Protein AF-A0A9D8J8V8-F1 (afdb_monomer_lite)

Foldseek 3Di:
DPPDDDDDQAQAFDDDPVGCPPPRRVSVVVVVVVCVVFVWDWDDDPVVRGTDTDGDDDDD

Radius of gyration: 13.12 Å; chains: 1; bounding box: 25×24×39 Å

Secondary structure (DSSP, 8-state):
--PPPP---------SGGGTTSGGGHHHHHHHHHHHHTT---EEEGGGTEEE--------

Sequence (60 aa):
MAGKSLKLIVGLGNPGEKYARTRHNAGFWFADELARRYGGVFRAESRHQGDMARVRVSLE

pLDDT: mean 92.53, std 10.25, range [47.5, 98.31]

Structure (mmCIF, N/CA/C/O backbone):
data_AF-A0A9D8J8V8-F1
#
_entry.id   AF-A0A9D8J8V8-F1
#
loop_
_atom_site.group_PDB
_atom_site.id
_atom_site.type_symbol
_atom_site.label_atom_id
_atom_site.label_alt_id
_atom_site.label_comp_id
_atom_site.label_asym_id
_atom_site.label_entity_id
_atom_site.label_seq_id
_atom_site.pdbx_PDB_ins_code
_atom_site.Cartn_x
_atom_site.Cartn_y
_atom_site.Cartn_z
_atom_site.occupancy
_atom_site.B_iso_or_equiv
_atom_site.auth_seq_id
_atom_site.auth_comp_id
_atom_site.auth_asym_id
_atom_site.auth_atom_id
_atom_site.pdbx_PDB_model_num
ATOM 1 N N . MET A 1 1 ? -8.048 8.751 28.489 1.00 47.50 1 MET A N 1
ATOM 2 C CA . MET A 1 1 ? -7.482 9.495 27.343 1.00 47.50 1 MET A CA 1
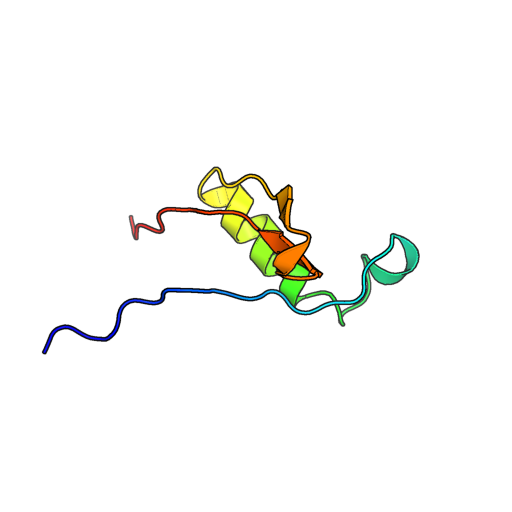ATOM 3 C C . MET A 1 1 ? -7.874 8.767 26.071 1.00 47.50 1 MET A C 1
ATOM 5 O O . MET A 1 1 ? -7.573 7.586 25.969 1.00 47.50 1 MET A O 1
ATOM 9 N N . ALA A 1 2 ? -8.577 9.408 25.136 1.00 59.75 2 ALA A N 1
ATOM 10 C CA . ALA A 1 2 ? -8.812 8.799 23.829 1.00 59.75 2 ALA A CA 1
ATOM 11 C C . ALA A 1 2 ? -7.475 8.795 23.069 1.00 59.75 2 ALA A C 1
ATOM 13 O O . ALA A 1 2 ? -6.998 9.847 22.646 1.00 59.75 2 ALA A O 1
ATOM 14 N N . GLY A 1 3 ? -6.820 7.635 22.984 1.00 69.31 3 GLY A N 1
ATOM 15 C CA . GLY A 1 3 ? -5.586 7.479 22.216 1.00 69.31 3 GLY A CA 1
ATOM 16 C C . GLY A 1 3 ? -5.809 7.886 20.757 1.00 69.31 3 GLY A C 1
ATOM 17 O O . GLY A 1 3 ? -6.888 7.660 20.204 1.00 69.31 3 GLY A O 1
ATOM 18 N N . LYS A 1 4 ? -4.811 8.522 20.131 1.00 77.50 4 LYS A N 1
ATOM 19 C CA . LYS A 1 4 ? -4.882 8.915 18.715 1.00 77.50 4 LYS A CA 1
ATOM 20 C C . LYS A 1 4 ? -5.251 7.691 17.869 1.00 77.50 4 LYS A C 1
ATOM 22 O O . LYS A 1 4 ? -4.541 6.692 17.888 1.00 77.50 4 LYS A O 1
ATOM 27 N N . SER A 1 5 ? -6.349 7.781 17.119 1.00 83.31 5 SER A N 1
ATOM 28 C CA . SER A 1 5 ? -6.713 6.742 16.152 1.00 83.31 5 SER A CA 1
ATOM 29 C C . SER A 1 5 ? -5.766 6.798 14.959 1.00 83.31 5 SER A C 1
ATOM 31 O O . SER A 1 5 ? -5.499 7.882 14.433 1.00 83.31 5 SER A O 1
ATOM 33 N N . LEU A 1 6 ? -5.276 5.636 14.521 1.00 89.56 6 LEU A N 1
ATOM 34 C CA . LEU A 1 6 ? -4.515 5.520 13.281 1.00 89.56 6 LEU A CA 1
ATOM 35 C C . LEU A 1 6 ? -5.371 6.042 12.122 1.00 89.56 6 LEU A C 1
ATOM 37 O O . LEU A 1 6 ? -6.516 5.626 11.945 1.00 89.56 6 LEU A O 1
ATOM 41 N N . LYS A 1 7 ? -4.827 7.002 11.369 1.00 91.19 7 LYS A N 1
ATOM 42 C CA . LYS A 1 7 ? -5.511 7.632 10.227 1.00 91.19 7 LYS A CA 1
ATOM 43 C C . LYS A 1 7 ? -4.987 7.160 8.878 1.00 91.19 7 LYS A C 1
ATOM 45 O O . LYS A 1 7 ? -5.698 7.288 7.889 1.00 91.19 7 LYS A O 1
ATOM 50 N N . LEU A 1 8 ? -3.759 6.648 8.841 1.00 94.62 8 LEU A N 1
ATOM 51 C CA . LEU A 1 8 ? -3.082 6.250 7.618 1.00 94.62 8 LEU A CA 1
ATOM 52 C C . LEU A 1 8 ? -2.079 5.137 7.914 1.00 94.62 8 LEU A C 1
ATOM 54 O O . LEU A 1 8 ? -1.366 5.184 8.915 1.00 94.62 8 LEU A O 1
ATOM 58 N N . ILE A 1 9 ? -2.026 4.170 7.009 1.00 96.12 9 ILE A N 1
ATOM 59 C CA . ILE A 1 9 ? -0.987 3.151 6.907 1.00 96.12 9 ILE A CA 1
ATOM 60 C C . ILE A 1 9 ? -0.407 3.306 5.503 1.00 96.12 9 ILE A C 1
ATOM 62 O O . ILE A 1 9 ? -1.167 3.421 4.543 1.00 96.12 9 ILE A O 1
ATOM 66 N N . VAL A 1 10 ? 0.919 3.339 5.387 1.00 97.38 10 VAL A N 1
ATOM 67 C CA . VAL A 1 10 ? 1.615 3.470 4.101 1.00 97.38 10 VAL A CA 1
ATOM 68 C C . VAL A 1 10 ? 2.451 2.219 3.872 1.00 97.38 10 VAL A C 1
ATOM 70 O O . VAL A 1 10 ? 3.315 1.895 4.685 1.00 97.38 10 VAL A O 1
ATOM 73 N N . GLY A 1 11 ? 2.201 1.525 2.765 1.00 97.69 11 GLY A N 1
ATOM 74 C CA . GLY A 1 11 ? 3.104 0.501 2.256 1.00 97.69 11 GLY A CA 1
ATOM 75 C C . GLY A 1 11 ? 4.178 1.160 1.400 1.00 97.69 11 GLY A C 1
ATOM 76 O O . GLY A 1 11 ? 3.842 1.815 0.423 1.00 97.69 11 GLY A O 1
ATOM 77 N N . LEU A 1 12 ? 5.454 1.016 1.759 1.00 98.00 12 LEU A N 1
ATOM 78 C CA . LEU A 1 12 ? 6.576 1.476 0.934 1.00 98.00 12 LEU A CA 1
ATOM 79 C C . LEU A 1 12 ? 7.074 0.338 0.033 1.00 98.00 12 LEU A C 1
ATOM 81 O O . LEU A 1 12 ? 7.077 -0.828 0.441 1.00 98.00 12 LEU A O 1
ATOM 85 N N . GLY A 1 13 ? 7.500 0.688 -1.179 1.00 96.69 13 GLY A N 1
ATOM 86 C CA . GLY A 1 13 ? 7.993 -0.253 -2.179 1.00 96.69 13 GLY A CA 1
ATOM 87 C C . GLY A 1 13 ? 8.345 0.434 -3.498 1.00 96.69 13 GLY A C 1
ATOM 88 O O . GLY A 1 13 ? 8.115 1.630 -3.674 1.00 96.69 13 GLY A O 1
ATOM 89 N N . ASN A 1 14 ? 8.900 -0.338 -4.431 1.00 97.81 14 ASN A N 1
ATOM 90 C CA . ASN A 1 14 ? 9.200 0.105 -5.791 1.00 97.81 14 ASN A CA 1
ATOM 91 C C . ASN A 1 14 ? 8.093 -0.350 -6.761 1.00 97.81 14 ASN A C 1
ATOM 93 O O . ASN A 1 14 ? 7.768 -1.544 -6.778 1.00 97.81 14 ASN A O 1
ATOM 97 N N . PRO A 1 15 ? 7.531 0.550 -7.591 1.00 95.00 15 PRO A N 1
ATOM 98 C CA . PRO A 1 15 ? 6.495 0.201 -8.559 1.00 95.00 15 PRO A CA 1
ATOM 99 C C . PRO A 1 15 ? 7.053 -0.579 -9.760 1.00 95.00 15 PRO A C 1
ATOM 101 O O . PRO A 1 15 ? 8.182 -0.355 -10.199 1.00 95.00 15 PRO A O 1
ATOM 104 N N . GLY A 1 16 ? 6.226 -1.456 -10.333 1.00 94.75 16 GLY A N 1
ATOM 105 C CA . GLY A 1 16 ? 6.537 -2.249 -11.528 1.00 94.75 16 GLY A CA 1
ATOM 106 C C . GLY A 1 16 ? 6.833 -3.726 -11.242 1.00 94.75 16 GLY A C 1
ATOM 107 O O . GLY A 1 16 ? 7.417 -4.084 -10.218 1.00 94.75 16 GLY A O 1
ATOM 108 N N . GLU A 1 17 ? 6.458 -4.599 -12.183 1.00 94.06 17 GLU A N 1
ATOM 109 C CA . GLU A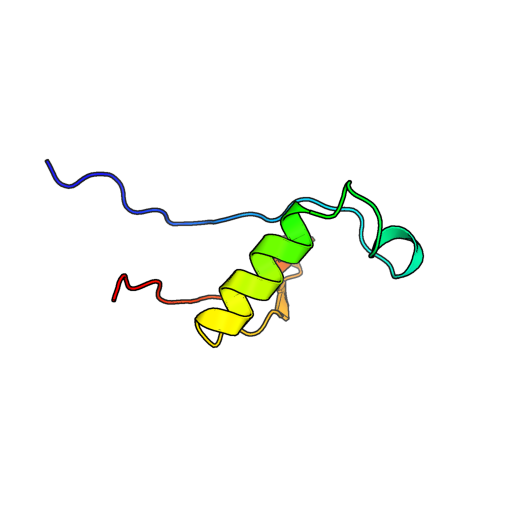 1 17 ? 6.463 -6.063 -12.002 1.00 94.06 17 GLU A CA 1
ATOM 110 C C . GLU A 1 17 ? 7.830 -6.639 -11.619 1.00 94.06 17 GLU A C 1
ATOM 112 O O . GLU A 1 17 ? 7.920 -7.543 -10.787 1.00 94.06 17 GLU A O 1
ATOM 117 N N . LYS A 1 18 ? 8.915 -6.069 -12.156 1.00 95.88 18 LYS A N 1
ATOM 118 C CA . LYS A 1 18 ? 10.288 -6.509 -11.866 1.00 95.88 18 LYS A CA 1
ATOM 119 C C . LYS A 1 18 ? 10.670 -6.404 -10.384 1.00 95.88 18 LYS A C 1
ATOM 121 O O . LYS A 1 18 ? 11.569 -7.114 -9.943 1.00 95.88 18 LYS A O 1
ATOM 126 N N . TYR A 1 19 ? 9.995 -5.551 -9.608 1.00 94.19 19 TYR A N 1
ATOM 127 C CA . TYR A 1 19 ? 10.245 -5.388 -8.172 1.00 94.19 19 TYR A CA 1
ATOM 128 C C . TYR A 1 19 ? 9.229 -6.112 -7.286 1.00 94.19 19 TYR A C 1
ATOM 130 O O . TYR A 1 19 ? 9.460 -6.225 -6.078 1.00 94.19 19 TYR A O 1
ATOM 138 N N . ALA A 1 20 ? 8.145 -6.639 -7.867 1.00 92.25 20 ALA A N 1
ATOM 139 C CA . ALA A 1 20 ? 6.981 -7.145 -7.140 1.00 92.25 20 ALA A CA 1
ATOM 140 C C . ALA A 1 20 ? 7.316 -8.234 -6.111 1.00 92.25 20 ALA A C 1
ATOM 142 O O . ALA A 1 20 ? 6.643 -8.329 -5.092 1.00 92.25 20 ALA A O 1
ATOM 143 N N . ARG A 1 21 ? 8.370 -9.029 -6.348 1.00 94.69 21 ARG A N 1
ATOM 144 C CA . ARG A 1 21 ? 8.821 -10.116 -5.458 1.00 94.69 21 ARG A CA 1
ATOM 145 C C . ARG A 1 21 ? 10.121 -9.813 -4.702 1.00 94.69 21 ARG A C 1
ATOM 147 O O . ARG A 1 21 ? 10.755 -10.717 -4.165 1.00 94.69 21 ARG A O 1
ATOM 154 N N . THR A 1 22 ? 10.532 -8.548 -4.641 1.00 97.31 22 THR A N 1
ATOM 155 C CA . THR A 1 22 ? 11.705 -8.135 -3.857 1.00 97.31 22 THR A CA 1
ATOM 156 C C . THR A 1 22 ? 11.312 -7.824 -2.416 1.00 97.31 22 THR A C 1
ATOM 158 O O . THR A 1 22 ? 10.248 -7.268 -2.162 1.00 97.31 22 THR A O 1
ATOM 161 N N . ARG A 1 23 ? 12.201 -8.107 -1.453 1.00 97.44 23 ARG A N 1
ATOM 162 C CA . ARG A 1 23 ? 11.967 -7.795 -0.026 1.00 97.44 23 ARG A CA 1
ATOM 163 C C . ARG A 1 23 ? 11.696 -6.307 0.238 1.00 97.44 23 ARG A C 1
ATOM 165 O O . ARG A 1 23 ? 11.093 -5.975 1.250 1.00 97.44 23 ARG A O 1
ATOM 172 N N . HIS A 1 24 ? 12.118 -5.425 -0.669 1.00 97.56 24 HIS A N 1
ATOM 173 C CA . HIS A 1 24 ? 11.857 -3.988 -0.588 1.00 97.56 24 HIS A CA 1
ATOM 174 C C . HIS A 1 24 ? 10.360 -3.647 -0.695 1.00 97.56 24 HIS A C 1
ATOM 176 O O . HIS A 1 24 ? 9.948 -2.596 -0.221 1.00 97.56 24 HIS A O 1
ATOM 182 N N . ASN A 1 25 ? 9.542 -4.547 -1.255 1.00 98.06 25 ASN A N 1
ATOM 183 C CA . ASN A 1 25 ? 8.101 -4.358 -1.434 1.00 98.06 25 ASN A CA 1
ATOM 184 C C . ASN A 1 25 ? 7.261 -5.003 -0.320 1.00 98.06 25 ASN A C 1
ATOM 186 O O . ASN A 1 25 ? 6.043 -5.100 -0.452 1.00 98.06 25 ASN A O 1
ATOM 190 N N . ALA A 1 26 ? 7.872 -5.403 0.800 1.00 98.25 26 ALA A N 1
ATOM 191 C CA . ALA A 1 26 ? 7.134 -5.966 1.932 1.00 98.25 26 ALA A CA 1
ATOM 192 C C . ALA A 1 26 ? 6.027 -5.025 2.449 1.00 98.25 26 ALA A C 1
ATOM 194 O O . ALA A 1 26 ? 4.969 -5.492 2.867 1.00 98.25 26 ALA A O 1
ATOM 195 N N . GLY A 1 27 ? 6.238 -3.704 2.372 1.00 98.31 27 GLY A N 1
ATOM 196 C CA . GLY A 1 27 ? 5.218 -2.713 2.712 1.00 98.31 27 GLY A CA 1
ATOM 197 C C . GLY A 1 27 ? 4.007 -2.750 1.776 1.00 98.31 27 GLY A C 1
ATOM 198 O O . GLY A 1 27 ? 2.879 -2.695 2.260 1.00 98.31 27 GLY A O 1
ATOM 199 N N . PHE A 1 28 ? 4.222 -2.886 0.461 1.00 98.19 28 PHE A N 1
ATOM 200 C CA . PHE A 1 28 ? 3.134 -3.076 -0.509 1.00 98.19 28 PHE A CA 1
ATOM 201 C C . PHE A 1 28 ? 2.360 -4.365 -0.217 1.00 98.19 28 PHE A C 1
ATOM 203 O O . PHE A 1 28 ? 1.144 -4.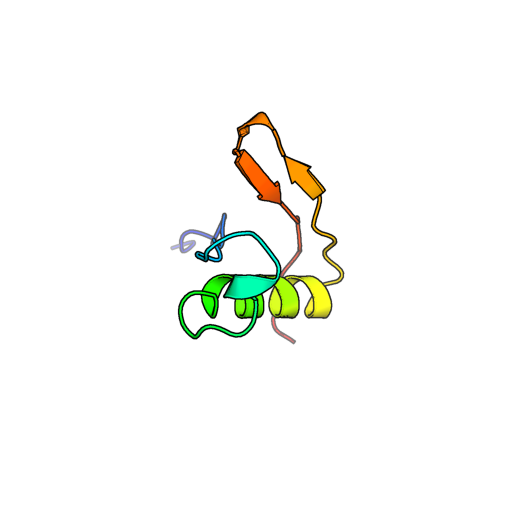312 -0.079 1.00 98.19 28 PHE A O 1
ATOM 210 N N . TRP A 1 29 ? 3.050 -5.491 0.007 1.00 98.00 29 TRP A N 1
ATOM 211 C CA . TRP A 1 29 ? 2.385 -6.770 0.307 1.00 98.00 29 TRP A CA 1
ATOM 212 C C . TRP A 1 29 ? 1.512 -6.701 1.561 1.00 98.00 29 TRP A C 1
ATOM 214 O O . TRP A 1 29 ? 0.411 -7.247 1.589 1.00 98.00 29 TRP A O 1
ATOM 224 N N . PHE A 1 30 ? 1.996 -6.021 2.603 1.00 98.06 30 PHE A N 1
ATOM 225 C CA . PHE A 1 30 ? 1.218 -5.806 3.817 1.00 98.06 30 PHE A CA 1
ATOM 226 C C . PHE A 1 30 ? -0.031 -4.960 3.552 1.00 98.06 30 PHE A C 1
ATOM 228 O O . PHE A 1 30 ? -1.113 -5.310 4.021 1.00 98.06 30 PHE A O 1
ATOM 235 N N . ALA A 1 31 ? 0.106 -3.860 2.809 1.00 97.81 31 ALA A N 1
ATOM 236 C CA . ALA A 1 31 ? -1.010 -2.977 2.489 1.00 97.81 31 ALA A CA 1
ATOM 237 C C . ALA A 1 31 ? -2.066 -3.683 1.619 1.00 97.81 31 ALA A C 1
ATOM 239 O O . ALA A 1 31 ? -3.258 -3.556 1.902 1.00 97.81 31 ALA A O 1
ATOM 240 N N . ASP A 1 32 ? -1.631 -4.477 0.636 1.00 97.31 32 ASP A N 1
ATOM 241 C CA . ASP A 1 32 ? -2.493 -5.307 -0.213 1.00 97.31 32 ASP A CA 1
ATOM 242 C C . ASP A 1 32 ? -3.279 -6.325 0.612 1.00 97.31 32 ASP A C 1
ATOM 244 O O . ASP A 1 32 ? -4.504 -6.405 0.509 1.00 97.31 32 ASP A O 1
ATOM 248 N N . GLU A 1 33 ? -2.599 -7.074 1.482 1.00 97.56 33 GLU A N 1
ATOM 249 C CA . GLU A 1 33 ? -3.245 -8.080 2.325 1.00 97.56 33 GLU A CA 1
ATOM 250 C C . GLU A 1 33 ? -4.196 -7.441 3.345 1.00 97.56 33 GLU A C 1
ATOM 252 O O . GLU A 1 33 ? -5.290 -7.957 3.586 1.00 97.56 33 GLU A O 1
ATOM 257 N N . LEU A 1 34 ? -3.824 -6.295 3.918 1.00 96.75 34 LEU A N 1
ATOM 258 C CA . LEU A 1 34 ? -4.691 -5.545 4.822 1.00 96.75 34 LEU A CA 1
ATOM 259 C C . LEU A 1 34 ? -5.954 -5.062 4.100 1.00 96.75 34 LEU A C 1
ATOM 261 O O . LEU A 1 34 ? -7.060 -5.249 4.608 1.00 96.75 34 LEU A O 1
ATOM 265 N N . ALA A 1 35 ? -5.806 -4.470 2.913 1.00 97.19 35 ALA A N 1
ATOM 266 C CA . ALA A 1 35 ? -6.939 -4.052 2.099 1.00 97.19 35 ALA A CA 1
ATOM 267 C C . ALA A 1 35 ? -7.824 -5.256 1.753 1.00 97.19 35 ALA A C 1
ATOM 269 O O . ALA A 1 35 ? -9.027 -5.206 2.003 1.00 97.19 35 ALA A O 1
ATOM 270 N N . ARG A 1 36 ? -7.236 -6.370 1.301 1.00 97.12 36 ARG A N 1
ATOM 271 C CA . ARG A 1 36 ? -7.960 -7.605 0.974 1.00 97.12 36 ARG A CA 1
ATOM 272 C C . ARG A 1 36 ? -8.787 -8.124 2.153 1.00 97.12 36 ARG A C 1
ATOM 274 O O . ARG A 1 36 ? -9.949 -8.473 1.962 1.00 97.12 36 ARG A O 1
ATOM 281 N N . ARG A 1 37 ? -8.220 -8.150 3.365 1.00 96.62 37 ARG A N 1
ATOM 282 C CA . ARG A 1 37 ? -8.916 -8.610 4.585 1.00 96.62 37 ARG A CA 1
ATOM 283 C C . ARG A 1 37 ? -10.132 -7.762 4.943 1.00 96.62 37 ARG A C 1
ATOM 285 O O . ARG A 1 37 ? -11.127 -8.307 5.401 1.00 96.62 37 ARG A O 1
ATOM 292 N N . TYR A 1 38 ? -10.059 -6.452 4.721 1.00 96.50 38 TYR A N 1
ATOM 293 C CA . TYR A 1 38 ? -11.120 -5.504 5.079 1.00 96.50 38 TYR A CA 1
ATOM 294 C C . TYR A 1 38 ? -11.917 -4.987 3.866 1.00 96.50 38 TYR A C 1
ATOM 296 O O . TYR A 1 38 ? -12.590 -3.960 3.965 1.00 96.50 38 TYR A O 1
ATOM 304 N N . GLY A 1 39 ? -11.847 -5.672 2.717 1.00 96.06 39 GLY A N 1
ATOM 305 C CA . GLY A 1 39 ? -12.620 -5.345 1.509 1.00 96.06 39 GLY A CA 1
ATOM 306 C C . GLY A 1 39 ? -12.215 -4.047 0.795 1.00 96.06 39 GLY A C 1
ATOM 307 O O . GLY A 1 39 ? -13.004 -3.482 0.040 1.00 96.06 39 GLY A O 1
ATOM 308 N N . GLY A 1 40 ? -11.005 -3.545 1.039 1.00 97.19 40 GLY A N 1
ATOM 309 C CA . GLY A 1 40 ? -10.445 -2.372 0.376 1.00 97.19 40 GLY A CA 1
ATOM 310 C C . GLY A 1 40 ? -10.002 -2.660 -1.056 1.00 97.19 40 GLY A C 1
ATOM 311 O O . GLY A 1 40 ? -9.433 -3.709 -1.346 1.00 97.19 40 GLY A O 1
ATOM 312 N N . VAL A 1 41 ? -10.213 -1.687 -1.942 1.00 97.75 41 VAL A N 1
ATOM 313 C CA . VAL A 1 41 ? -9.743 -1.721 -3.332 1.00 97.75 41 VAL A CA 1
ATOM 314 C C . VAL A 1 41 ?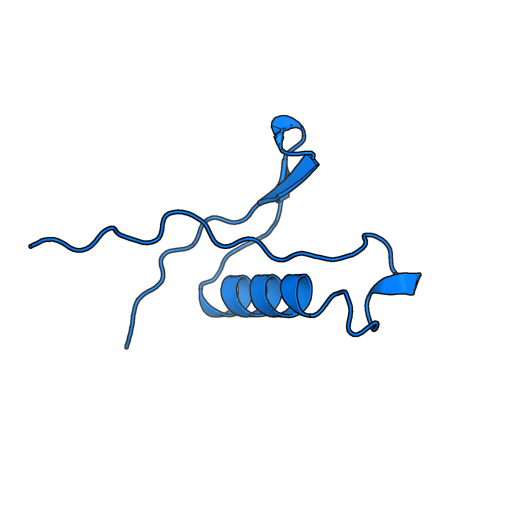 -8.864 -0.504 -3.570 1.00 97.75 41 VAL A C 1
ATOM 316 O O . VAL A 1 41 ? -9.315 0.628 -3.393 1.00 97.75 41 VAL A O 1
ATOM 319 N N . PHE A 1 42 ? -7.620 -0.749 -3.969 1.00 97.50 42 PHE A N 1
ATOM 320 C CA . PHE A 1 42 ? -6.674 0.298 -4.327 1.00 97.50 42 PHE A CA 1
ATOM 321 C C . PHE A 1 42 ? -7.063 0.971 -5.645 1.00 97.50 42 PHE A C 1
ATOM 323 O O . PHE A 1 42 ? -7.460 0.314 -6.612 1.00 97.50 42 PHE A O 1
ATOM 330 N N . ARG A 1 43 ? -6.969 2.301 -5.669 1.00 97.44 43 ARG A N 1
ATOM 331 C CA . ARG A 1 43 ? -7.171 3.141 -6.853 1.00 97.44 43 ARG A CA 1
ATOM 332 C C . ARG A 1 43 ? -6.037 4.149 -6.953 1.00 97.44 43 ARG A C 1
ATOM 334 O O . ARG A 1 43 ? -5.630 4.697 -5.932 1.00 97.44 43 ARG A O 1
ATOM 341 N N . ALA A 1 44 ? -5.596 4.419 -8.177 1.00 96.44 44 ALA A N 1
ATOM 342 C CA . ALA A 1 44 ? -4.590 5.434 -8.440 1.00 96.44 44 ALA A CA 1
ATOM 343 C C . ALA A 1 44 ? -5.082 6.812 -7.987 1.00 96.44 44 ALA A C 1
ATOM 345 O O . ALA A 1 44 ? -6.142 7.273 -8.412 1.00 96.44 44 ALA A O 1
ATOM 346 N N . GLU A 1 45 ? -4.288 7.477 -7.153 1.00 96.25 45 GLU A N 1
ATOM 347 C CA . GLU A 1 45 ? -4.548 8.820 -6.647 1.00 96.25 45 GLU A CA 1
ATOM 348 C C . GLU A 1 45 ? -3.448 9.778 -7.105 1.00 96.25 45 GLU A C 1
ATOM 350 O O . GLU A 1 45 ? -2.370 9.877 -6.511 1.00 96.25 45 GLU A O 1
ATOM 355 N N . SER A 1 46 ? -3.733 10.528 -8.172 1.00 92.56 46 SER A N 1
ATOM 356 C CA . SER A 1 46 ? -2.763 11.400 -8.852 1.00 92.56 46 SER A CA 1
ATOM 357 C C . SER A 1 46 ? -2.166 12.472 -7.937 1.00 92.56 46 SER A C 1
ATOM 359 O O . SER A 1 46 ? -0.974 12.763 -8.023 1.00 92.56 46 SER A O 1
ATOM 361 N N . ARG A 1 47 ? -2.960 13.013 -7.004 1.00 95.94 47 ARG A N 1
ATOM 362 C CA . ARG A 1 47 ? -2.502 14.003 -6.016 1.00 95.94 47 ARG A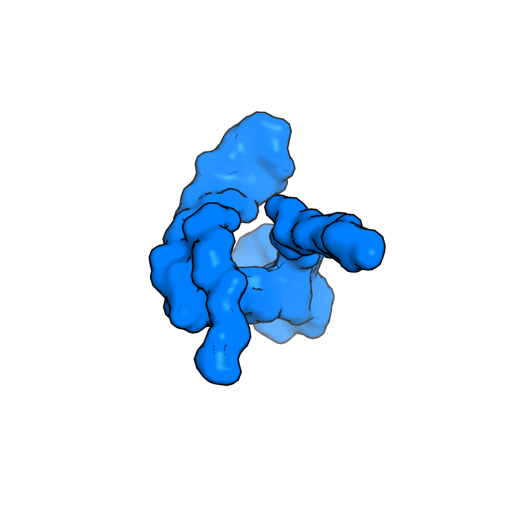 CA 1
ATOM 363 C C . ARG A 1 47 ? -1.434 13.449 -5.071 1.00 95.94 47 ARG A C 1
ATOM 365 O O . ARG A 1 47 ? -0.593 14.207 -4.598 1.00 95.94 47 ARG A O 1
ATOM 372 N N . HIS A 1 48 ? -1.498 12.156 -4.770 1.00 92.19 48 HIS A N 1
ATOM 373 C CA . HIS A 1 48 ? -0.638 11.506 -3.781 1.00 92.19 48 HIS A CA 1
ATOM 374 C C . HIS A 1 48 ? 0.457 10.646 -4.422 1.00 92.19 48 HIS A C 1
ATOM 376 O O . HIS A 1 48 ? 1.276 10.094 -3.695 1.00 92.19 48 HIS A O 1
ATOM 382 N N . GLN A 1 49 ? 0.486 10.562 -5.759 1.00 94.19 49 GLN A N 1
ATOM 383 C CA . GLN A 1 49 ? 1.464 9.790 -6.534 1.00 94.19 49 GLN A CA 1
ATOM 384 C C . GLN A 1 49 ? 1.561 8.325 -6.077 1.00 94.19 49 GLN A C 1
ATOM 386 O O . GLN A 1 49 ? 2.647 7.765 -5.947 1.00 94.19 49 GLN A O 1
ATOM 391 N N . GLY A 1 50 ? 0.411 7.704 -5.822 1.00 95.62 50 GLY A N 1
ATOM 392 C CA . GLY A 1 50 ? 0.328 6.313 -5.394 1.00 95.62 50 GLY A CA 1
ATOM 393 C C . GLY A 1 50 ? -1.106 5.809 -5.388 1.00 95.62 50 GLY A C 1
ATOM 394 O O . GLY A 1 50 ? -2.035 6.555 -5.703 1.00 95.62 50 GLY A O 1
ATOM 395 N N . ASP A 1 51 ? -1.281 4.549 -5.013 1.00 97.62 51 ASP A N 1
ATOM 396 C CA . ASP A 1 51 ? -2.602 3.953 -4.884 1.00 97.62 51 ASP A CA 1
ATOM 397 C C . ASP A 1 51 ? -3.155 4.124 -3.464 1.00 97.62 51 ASP A C 1
ATOM 399 O O . ASP A 1 51 ? -2.434 3.995 -2.471 1.00 97.62 51 ASP A O 1
ATOM 403 N N . MET A 1 52 ? -4.458 4.388 -3.349 1.00 97.88 52 MET A N 1
ATOM 404 C CA . MET A 1 52 ? -5.148 4.527 -2.067 1.00 97.88 52 MET A CA 1
ATOM 405 C C . MET A 1 52 ? -6.349 3.586 -1.973 1.00 97.88 52 MET A C 1
ATOM 407 O O . MET A 1 52 ? -7.126 3.443 -2.914 1.00 97.88 52 MET A O 1
ATOM 411 N N . ALA A 1 53 ? -6.525 2.987 -0.796 1.00 97.69 53 ALA A N 1
ATOM 412 C CA . ALA A 1 53 ? -7.736 2.290 -0.389 1.00 97.69 53 ALA A CA 1
ATOM 413 C C . ALA A 1 53 ? -8.190 2.834 0.971 1.00 97.69 53 ALA A C 1
ATOM 415 O O . ALA A 1 53 ? -7.368 3.171 1.827 1.00 97.69 53 ALA A O 1
ATOM 416 N N . ARG A 1 54 ? -9.505 2.908 1.194 1.00 96.38 54 ARG A N 1
ATOM 417 C CA . ARG A 1 54 ? -10.081 3.256 2.499 1.00 96.38 54 ARG A CA 1
ATOM 418 C C . ARG A 1 54 ? -10.799 2.042 3.063 1.00 96.38 54 ARG A C 1
ATOM 420 O O . ARG A 1 54 ? -11.705 1.516 2.429 1.00 96.38 54 ARG A O 1
ATOM 427 N N . VAL A 1 55 ? -10.406 1.637 4.265 1.00 95.31 55 VAL A N 1
ATOM 428 C CA . VAL A 1 55 ? -10.971 0.481 4.967 1.00 95.31 55 VAL A CA 1
ATOM 429 C C . VAL A 1 55 ? -11.342 0.842 6.397 1.00 95.31 55 VAL A C 1
ATOM 431 O O . VAL A 1 55 ? -10.768 1.760 6.990 1.00 95.31 55 VAL A O 1
ATOM 434 N N . ARG A 1 56 ? -12.299 0.103 6.963 1.00 93.38 56 ARG A N 1
ATOM 435 C CA . ARG A 1 56 ? -12.587 0.126 8.396 1.00 93.38 56 ARG A CA 1
ATOM 436 C C . ARG A 1 56 ? -11.970 -1.117 9.022 1.00 93.38 56 ARG A C 1
ATOM 438 O O . ARG A 1 56 ? -12.426 -2.222 8.771 1.00 93.38 56 ARG A O 1
ATOM 445 N N . VAL A 1 57 ? -10.946 -0.905 9.839 1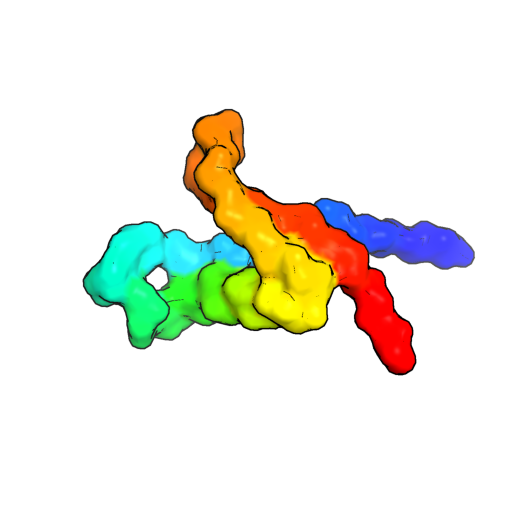.00 90.44 57 VAL A N 1
ATOM 446 C CA . VAL A 1 57 ? -10.304 -1.969 10.612 1.00 90.44 57 VAL A CA 1
ATOM 447 C C . VAL A 1 57 ? -11.088 -2.152 11.908 1.00 90.44 57 VAL A C 1
ATOM 449 O O . VAL A 1 57 ? -11.191 -1.220 12.708 1.00 90.44 57 VAL A O 1
ATOM 452 N N . SER A 1 58 ? -11.655 -3.337 12.102 1.00 84.25 58 SER A N 1
ATOM 453 C CA . SER A 1 58 ? -12.185 -3.804 13.384 1.00 84.25 58 SER A CA 1
ATOM 454 C C . SER A 1 58 ? -11.340 -4.969 13.885 1.00 84.25 58 SER A C 1
ATOM 456 O O . SER A 1 58 ? -10.819 -5.754 13.090 1.00 84.25 58 SER A O 1
ATOM 458 N N . LEU A 1 59 ? -11.186 -5.046 15.204 1.00 74.12 59 LEU A N 1
ATOM 459 C CA . LEU A 1 59 ? -10.737 -6.259 15.875 1.00 74.12 59 LEU A CA 1
ATOM 460 C C . LEU A 1 59 ? -11.989 -7.121 16.070 1.00 74.12 59 LEU A C 1
ATOM 462 O O . LEU A 1 59 ? -13.012 -6.582 16.498 1.00 74.12 59 LEU A O 1
ATOM 466 N N . GLU A 1 60 ? -11.925 -8.387 15.665 1.00 60.06 60 GLU A N 1
ATOM 467 C CA . GLU A 1 60 ? -12.919 -9.396 16.057 1.00 60.06 60 GLU A CA 1
ATOM 468 C C . GLU A 1 60 ? -12.791 -9.725 17.548 1.00 60.06 60 GLU A C 1
ATOM 470 O O . GLU A 1 60 ? -11.646 -9.689 18.062 1.00 60.06 60 GLU A O 1
#